Protein AF-A0A7W0LH06-F1 (afdb_monomer_lite)

Radius of gyration: 15.54 Å; chains: 1; bounding box: 38×20×36 Å

Foldseek 3Di:
DVVCVVVVQFDDDDVVVLVCLQVVQLCCCVVCQVVLVVCVVVVNPPSNVDDSVNSNVVSVVVSSCNGRVND

Sequence (71 aa):
VKEGVKAGTFTPVDPLLVHAGIVGPLLFFYASAALRKRMARAGIRGADAYESGDVIAHVQRVALGTLEGRI

Secondary structure (DSSP, 8-state):
-HHHHHTTSS----HHHHHHHHHHHHHHHHHTHHHHHHHHHTT-TTTT---HHHHHHHHHHHHHHHHHT--

Structure (mmCIF, N/CA/C/O backbone):
data_AF-A0A7W0LH06-F1
#
_entry.id   AF-A0A7W0LH06-F1
#
loop_
_atom_site.group_PDB
_atom_site.id
_atom_site.type_symbol
_atom_site.label_atom_id
_atom_site.label_alt_id
_atom_site.label_comp_id
_atom_site.label_asym_id
_atom_site.label_entity_id
_atom_site.label_seq_id
_atom_site.pdbx_PDB_ins_code
_atom_site.Cartn_x
_atom_site.Cartn_y
_atom_site.Cartn_z
_atom_site.occupancy
_atom_site.B_iso_or_equiv
_atom_site.auth_seq_id
_atom_site.auth_comp_id
_atom_site.auth_asym_id
_atom_site.auth_atom_id
_atom_site.pdbx_PDB_model_num
ATOM 1 N N . VAL A 1 1 ? -13.590 -0.195 9.970 1.00 85.69 1 VAL A N 1
ATOM 2 C CA . VAL A 1 1 ? -12.753 -0.273 11.200 1.00 85.69 1 VAL A CA 1
ATOM 3 C C . V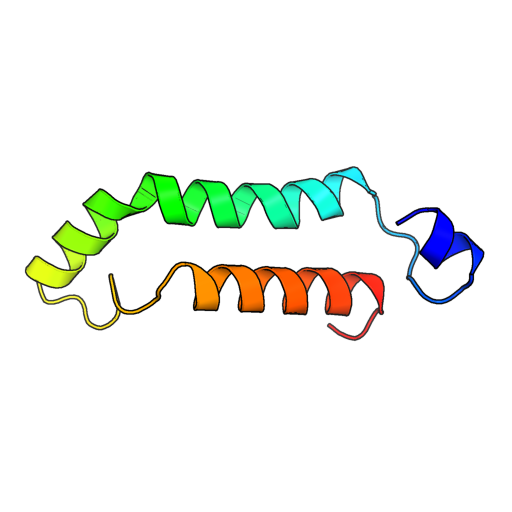AL A 1 1 ? -13.604 -0.265 12.466 1.00 85.69 1 VAL A C 1
ATOM 5 O O . VAL A 1 1 ? -13.705 -1.314 13.079 1.00 85.69 1 VAL A O 1
ATOM 8 N N . LYS A 1 2 ? -14.275 0.843 12.834 1.00 89.00 2 LYS A N 1
ATOM 9 C CA . LYS A 1 2 ? -15.061 0.936 14.089 1.00 89.00 2 LYS A CA 1
ATOM 10 C C . LYS A 1 2 ? -16.117 -0.166 14.256 1.00 89.00 2 LYS A C 1
ATOM 12 O O . LYS A 1 2 ? -16.259 -0.705 15.344 1.00 89.00 2 LYS A O 1
ATOM 17 N N . GLU A 1 3 ? -16.822 -0.522 13.183 1.00 90.25 3 GLU A N 1
ATOM 18 C CA . GLU A 1 3 ? -17.809 -1.612 13.201 1.00 90.25 3 GLU A CA 1
ATOM 19 C C . GLU A 1 3 ? -17.173 -2.976 13.484 1.00 90.25 3 GLU A C 1
ATOM 21 O O . GLU A 1 3 ? -17.669 -3.700 14.336 1.00 90.25 3 GLU A O 1
ATOM 26 N N . GLY A 1 4 ? -16.042 -3.297 12.848 1.00 88.81 4 GLY A N 1
ATOM 27 C CA . GLY A 1 4 ? -15.315 -4.546 13.104 1.00 88.81 4 GLY A CA 1
ATOM 28 C C . GLY A 1 4 ? -14.725 -4.618 14.514 1.00 88.81 4 GLY A C 1
ATOM 29 O O . GLY A 1 4 ? -14.743 -5.676 15.132 1.00 88.81 4 GLY A O 1
ATOM 30 N N . VAL A 1 5 ? -14.293 -3.482 15.076 1.00 91.31 5 VAL A N 1
ATOM 31 C CA . VAL A 1 5 ? -13.896 -3.405 16.494 1.00 91.31 5 VAL A CA 1
ATOM 32 C C . VAL A 1 5 ? -15.101 -3.669 17.401 1.00 91.31 5 VAL A C 1
ATOM 34 O O . VAL A 1 5 ? -15.015 -4.475 18.322 1.00 91.31 5 VAL A O 1
ATOM 37 N N . LYS A 1 6 ? -16.257 -3.051 17.116 1.00 92.75 6 LYS A N 1
ATOM 38 C CA . LYS A 1 6 ? -17.501 -3.278 17.873 1.00 92.75 6 LYS A CA 1
ATOM 39 C C . LYS A 1 6 ? -17.991 -4.730 17.773 1.00 92.75 6 LYS A C 1
ATOM 41 O O . LYS A 1 6 ? -18.549 -5.242 18.736 1.00 92.75 6 LYS A O 1
ATOM 46 N N . ALA A 1 7 ? -17.784 -5.377 16.629 1.00 93.94 7 ALA A N 1
ATOM 47 C CA . ALA A 1 7 ? -18.131 -6.775 16.389 1.00 93.94 7 ALA A CA 1
ATOM 48 C C . ALA A 1 7 ? -17.097 -7.774 16.948 1.00 93.94 7 ALA A C 1
ATOM 50 O O . ALA A 1 7 ? -17.310 -8.978 16.844 1.00 93.94 7 ALA A O 1
ATOM 51 N N . GLY A 1 8 ? -15.979 -7.300 17.515 1.00 91.38 8 GLY A N 1
ATOM 52 C CA . GLY A 1 8 ? -14.900 -8.150 18.028 1.00 91.38 8 GLY A CA 1
ATOM 53 C C . GLY A 1 8 ? -14.079 -8.860 16.946 1.00 91.38 8 GLY A C 1
ATOM 54 O O . GLY A 1 8 ? -13.269 -9.721 17.272 1.00 91.38 8 GLY A O 1
ATOM 55 N N . THR A 1 9 ? -14.268 -8.515 15.669 1.00 93.00 9 THR A N 1
ATOM 56 C CA . THR A 1 9 ? -13.526 -9.109 14.547 1.00 93.00 9 THR A CA 1
ATOM 57 C C . THR A 1 9 ? -12.203 -8.399 14.284 1.00 93.00 9 THR A C 1
ATOM 59 O O . THR A 1 9 ? -11.311 -9.001 13.696 1.00 93.00 9 THR A O 1
ATOM 62 N N . PHE A 1 10 ? -12.072 -7.129 14.689 1.00 94.75 10 PHE A N 1
ATOM 63 C CA . PHE A 1 10 ? -10.838 -6.354 14.559 1.00 94.75 10 PHE A CA 1
ATOM 64 C C . PHE A 1 10 ? -10.283 -5.913 15.911 1.00 94.75 10 PHE A C 1
ATOM 66 O O . PHE A 1 10 ? -11.027 -5.539 16.820 1.00 94.75 10 PHE A O 1
ATOM 73 N N . THR A 1 11 ? -8.959 -5.877 16.001 1.00 93.12 11 THR A N 1
ATOM 74 C CA . THR A 1 11 ? -8.223 -5.267 17.098 1.00 93.12 11 THR A CA 1
ATOM 75 C C . THR A 1 11 ? -8.416 -3.743 17.089 1.00 93.12 11 THR A C 1
ATOM 77 O O . THR A 1 11 ? -8.580 -3.121 16.030 1.00 93.12 11 THR A O 1
ATOM 80 N N . PRO A 1 12 ? -8.438 -3.102 18.269 1.00 9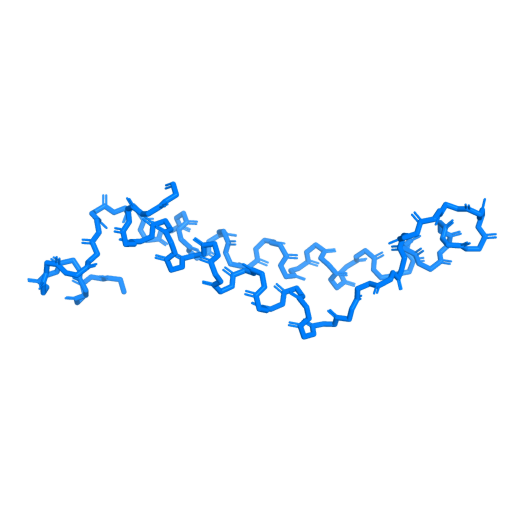1.25 12 PRO A N 1
ATOM 81 C CA . PRO A 1 12 ? -8.556 -1.655 18.369 1.00 91.25 12 PRO A CA 1
ATOM 82 C C . PRO A 1 12 ? -7.242 -0.983 17.944 1.00 91.25 12 PRO A C 1
ATOM 84 O O . PRO A 1 12 ? -6.313 -0.842 18.734 1.00 91.25 12 PRO A O 1
ATOM 87 N N . VAL A 1 13 ? -7.187 -0.547 16.686 1.00 88.81 13 VAL A N 1
ATOM 88 C CA . VAL A 1 13 ? -6.083 0.231 16.097 1.00 88.81 13 VAL A CA 1
ATOM 89 C C . VAL A 1 13 ? -6.585 1.626 15.731 1.00 88.81 13 VAL A C 1
ATOM 91 O O . VAL A 1 13 ? -7.753 1.793 15.365 1.00 88.81 13 VAL A O 1
ATOM 94 N N . ASP A 1 14 ? -5.707 2.631 15.804 1.00 90.75 14 ASP A N 1
ATOM 95 C CA . ASP A 1 14 ? -6.011 3.976 15.314 1.00 90.75 14 ASP A CA 1
ATOM 96 C C . ASP A 1 14 ? -6.441 3.910 13.833 1.00 90.75 14 ASP A C 1
ATOM 98 O O . ASP A 1 14 ? -5.651 3.496 12.974 1.00 90.75 14 ASP A O 1
ATOM 102 N N . PRO A 1 15 ? -7.678 4.322 13.492 1.00 90.44 15 PRO A N 1
ATOM 103 C CA . PRO A 1 15 ? -8.145 4.310 12.116 1.00 90.44 15 PRO A CA 1
ATOM 104 C C . PRO A 1 15 ? -7.232 5.098 11.180 1.00 90.44 15 PRO A C 1
ATOM 106 O O . PRO A 1 15 ? -7.043 4.673 10.044 1.00 90.44 15 PRO A O 1
ATOM 109 N N . LEU A 1 16 ?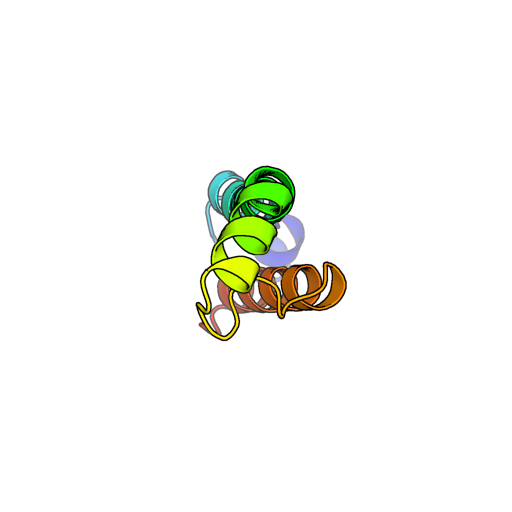 -6.659 6.220 11.613 1.00 93.31 16 LEU A N 1
ATOM 110 C CA . LEU A 1 16 ? -5.801 7.039 10.762 1.00 93.31 16 LEU A CA 1
ATOM 111 C C . LEU A 1 16 ? -4.564 6.260 10.306 1.00 93.31 16 LEU A C 1
ATOM 113 O O . LEU A 1 16 ? -4.210 6.326 9.129 1.00 93.31 16 LEU A O 1
ATOM 117 N N . LEU A 1 17 ? -3.969 5.461 11.197 1.00 91.38 17 LEU A N 1
ATOM 118 C CA . LEU A 1 17 ? -2.839 4.594 10.859 1.00 91.38 17 LEU A CA 1
ATOM 119 C C . LEU A 1 17 ? -3.226 3.536 9.824 1.00 91.38 17 LEU A C 1
ATOM 121 O O . LEU A 1 17 ? -2.473 3.303 8.882 1.00 91.38 17 LEU A O 1
ATOM 125 N N . VAL A 1 18 ? -4.422 2.953 9.941 1.00 92.62 18 VAL A N 1
ATOM 126 C CA . VAL A 1 18 ? -4.935 1.980 8.962 1.00 92.62 18 VAL A CA 1
ATOM 127 C C . VAL A 1 18 ? -5.085 2.627 7.582 1.00 92.62 18 VAL A C 1
ATOM 129 O O . VAL A 1 18 ? -4.622 2.076 6.587 1.00 92.62 18 VAL A O 1
ATOM 132 N N . HIS A 1 19 ? -5.684 3.820 7.503 1.00 93.88 19 HIS A N 1
ATOM 133 C CA . HIS A 1 19 ? -5.858 4.518 6.224 1.00 93.88 19 HIS A CA 1
ATOM 134 C C . HIS A 1 19 ? -4.514 4.959 5.633 1.00 93.88 19 HIS A C 1
ATOM 136 O O . HIS A 1 19 ? -4.289 4.784 4.436 1.00 93.88 19 HIS A O 1
ATOM 142 N N . ALA A 1 20 ? -3.598 5.477 6.456 1.00 94.94 20 ALA A N 1
ATOM 143 C CA . ALA A 1 20 ? -2.254 5.850 6.021 1.00 94.94 20 ALA A CA 1
ATOM 144 C C . ALA A 1 20 ? -1.462 4.633 5.510 1.00 94.94 20 ALA A C 1
ATOM 146 O O . ALA A 1 20 ? -0.808 4.724 4.470 1.00 94.94 20 ALA A O 1
ATOM 147 N N . GLY A 1 21 ? -1.589 3.484 6.181 1.00 93.12 21 GLY A N 1
ATOM 148 C CA . GLY A 1 21 ? -0.993 2.208 5.776 1.00 93.12 21 GLY A CA 1
ATOM 149 C C . GLY A 1 21 ? -1.557 1.631 4.474 1.00 93.12 21 GLY A C 1
ATOM 150 O O . GLY A 1 21 ? -0.912 0.790 3.857 1.00 93.12 21 GLY A O 1
ATOM 151 N N . ILE A 1 22 ? -2.719 2.105 4.016 1.00 95.88 22 ILE A N 1
ATOM 152 C CA . ILE A 1 22 ? -3.290 1.752 2.709 1.00 95.88 22 ILE A CA 1
ATOM 153 C C . ILE A 1 22 ? -2.871 2.774 1.648 1.00 95.88 22 ILE A C 1
ATOM 155 O O . ILE A 1 22 ? -2.328 2.419 0.603 1.00 95.88 22 ILE A O 1
ATOM 159 N N . VAL A 1 23 ? -3.115 4.058 1.912 1.00 96.94 23 VAL A N 1
ATOM 160 C CA . VAL A 1 23 ? -2.918 5.136 0.935 1.00 96.94 23 VAL A CA 1
ATOM 161 C C . VAL A 1 23 ? -1.435 5.361 0.641 1.00 96.94 23 VAL A C 1
ATOM 163 O O . VAL A 1 23 ? -1.065 5.522 -0.521 1.00 96.94 23 VAL A O 1
ATOM 166 N N . GLY A 1 24 ? -0.578 5.338 1.664 1.00 97.19 24 GLY A N 1
ATOM 167 C CA . GLY A 1 24 ? 0.856 5.598 1.532 1.00 97.19 24 GLY A CA 1
ATOM 168 C C . GLY A 1 24 ? 1.556 4.657 0.543 1.00 97.19 24 GLY A C 1
ATOM 169 O O . GLY A 1 24 ? 2.142 5.143 -0.427 1.00 97.19 24 GLY A O 1
ATOM 170 N N . PRO A 1 25 ? 1.472 3.324 0.722 1.00 96.44 25 PRO A N 1
ATOM 171 C CA . PRO A 1 25 ? 2.086 2.367 -0.197 1.00 96.44 25 PRO A CA 1
ATOM 172 C C . PRO A 1 25 ? 1.554 2.460 -1.631 1.00 96.44 25 PRO A C 1
ATOM 174 O O . PRO A 1 25 ? 2.335 2.361 -2.578 1.00 96.44 25 PRO A O 1
ATOM 177 N N . LEU A 1 26 ? 0.248 2.701 -1.809 1.00 97.25 26 LEU A N 1
ATOM 178 C CA . LEU A 1 26 ? -0.346 2.873 -3.138 1.00 97.25 26 LEU A CA 1
ATOM 179 C C . LEU A 1 26 ? 0.188 4.130 -3.832 1.00 97.25 26 LEU A C 1
ATOM 181 O O . LEU A 1 26 ? 0.641 4.055 -4.976 1.00 97.25 26 LEU A O 1
ATOM 185 N N . LEU A 1 27 ? 0.194 5.272 -3.136 1.00 98.06 27 LEU A N 1
ATOM 186 C CA . LEU A 1 27 ? 0.762 6.514 -3.665 1.00 98.06 27 LEU A CA 1
ATOM 187 C C . LEU A 1 27 ? 2.235 6.337 -4.021 1.00 98.06 27 LEU A C 1
ATOM 189 O O . LEU A 1 27 ? 2.648 6.726 -5.111 1.00 98.06 27 LEU A O 1
ATOM 193 N N . PHE A 1 28 ? 3.013 5.709 -3.141 1.00 97.19 28 PHE A N 1
ATOM 194 C CA . PHE A 1 28 ? 4.424 5.440 -3.389 1.00 97.19 28 PHE A CA 1
ATOM 195 C C . PHE A 1 28 ? 4.632 4.575 -4.639 1.00 97.19 28 PHE A C 1
ATOM 197 O O . PHE A 1 28 ? 5.470 4.903 -5.483 1.00 97.19 28 PHE A O 1
ATOM 204 N N . PHE A 1 29 ? 3.856 3.503 -4.811 1.00 97.50 29 PHE A N 1
ATOM 205 C CA . PHE A 1 29 ? 3.965 2.621 -5.974 1.00 97.50 29 PHE A CA 1
ATOM 206 C C . PHE A 1 29 ? 3.684 3.341 -7.301 1.00 97.50 29 PHE A C 1
ATOM 208 O O . PHE A 1 29 ? 4.434 3.165 -8.271 1.00 97.50 29 PHE A O 1
ATOM 215 N N . TYR A 1 30 ? 2.632 4.164 -7.339 1.00 97.00 30 TYR A N 1
ATOM 216 C CA . TYR A 1 30 ? 2.264 4.915 -8.539 1.00 97.00 30 TYR A CA 1
ATOM 217 C C . TYR A 1 30 ? 3.230 6.071 -8.812 1.00 97.00 30 TYR A C 1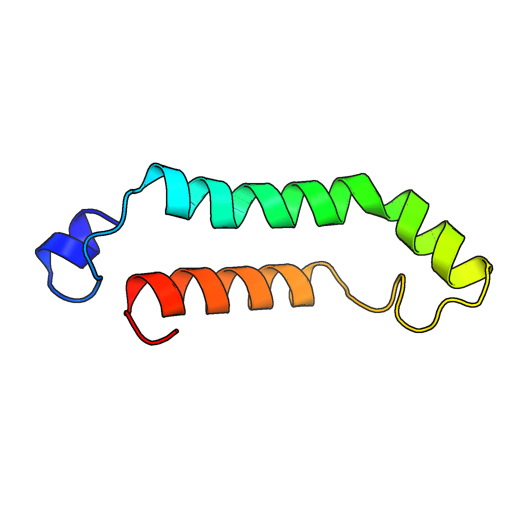
ATOM 219 O O . TYR A 1 30 ? 3.701 6.224 -9.940 1.00 97.00 30 TYR A O 1
ATOM 227 N N . ALA A 1 31 ? 3.600 6.840 -7.786 1.00 98.12 31 ALA A N 1
ATOM 228 C CA . ALA A 1 31 ? 4.536 7.955 -7.920 1.00 98.12 31 ALA A CA 1
ATOM 229 C C . ALA A 1 31 ? 5.944 7.494 -8.340 1.00 98.12 31 ALA A C 1
ATOM 231 O O . ALA A 1 31 ? 6.639 8.192 -9.078 1.00 98.12 31 ALA A O 1
ATOM 232 N N . SER A 1 32 ? 6.365 6.298 -7.917 1.00 97.38 32 SER A N 1
ATOM 233 C CA . SER A 1 32 ? 7.685 5.741 -8.240 1.00 97.38 32 SER A CA 1
ATOM 234 C C . SER A 1 32 ? 7.763 5.024 -9.595 1.00 97.38 32 SER A C 1
ATOM 236 O O . SER A 1 32 ? 8.838 4.547 -9.958 1.00 97.38 32 SER A O 1
ATOM 238 N N . ALA A 1 33 ? 6.684 4.959 -10.386 1.00 97.06 33 ALA A N 1
ATOM 239 C CA . ALA A 1 33 ? 6.639 4.159 -11.617 1.00 97.06 33 ALA A CA 1
ATOM 240 C C . ALA A 1 33 ? 7.770 4.487 -12.616 1.00 97.06 33 ALA A C 1
ATOM 242 O O . ALA A 1 33 ? 8.444 3.593 -13.129 1.00 97.06 33 ALA A O 1
ATOM 243 N N . ALA A 1 34 ? 8.035 5.773 -12.869 1.00 97.31 34 ALA A N 1
ATOM 244 C CA . ALA A 1 34 ? 9.108 6.182 -13.778 1.00 97.31 34 ALA A CA 1
ATOM 245 C C . ALA A 1 34 ? 10.503 5.802 -13.246 1.00 97.31 34 ALA A C 1
ATOM 247 O O . ALA A 1 34 ? 11.381 5.416 -14.022 1.00 97.31 34 ALA A O 1
ATOM 248 N N . LEU A 1 35 ? 10.704 5.884 -11.928 1.00 97.69 35 LEU A N 1
ATOM 249 C CA . LEU A 1 35 ? 11.950 5.495 -11.272 1.00 97.69 35 LEU A CA 1
ATOM 250 C C . LEU A 1 35 ? 12.170 3.980 -11.362 1.00 97.69 35 LEU A C 1
ATOM 252 O O . LEU A 1 35 ? 13.247 3.555 -11.777 1.00 97.69 35 LEU A O 1
ATOM 256 N N . ARG A 1 36 ? 11.139 3.178 -11.076 1.00 96.94 36 ARG A N 1
ATOM 257 C CA . ARG A 1 36 ? 11.163 1.711 -11.198 1.00 96.94 36 ARG A CA 1
ATOM 258 C C . ARG A 1 36 ? 11.551 1.261 -12.608 1.00 96.94 36 ARG A C 1
ATOM 260 O O . ARG A 1 36 ? 12.493 0.486 -12.773 1.00 96.94 36 ARG A O 1
ATOM 267 N N . LYS A 1 37 ? 10.962 1.884 -13.634 1.00 97.00 37 LYS A N 1
ATOM 268 C CA . LYS A 1 37 ? 11.336 1.675 -15.047 1.00 97.00 37 LYS A CA 1
ATOM 269 C C . LYS A 1 37 ? 12.779 2.062 -15.372 1.00 97.00 37 LYS A C 1
ATOM 271 O O . LYS A 1 37 ? 13.407 1.455 -16.240 1.00 97.00 37 LYS A O 1
ATOM 276 N N . ARG A 1 38 ? 13.317 3.119 -14.752 1.00 98.06 38 ARG A N 1
ATOM 277 C CA . ARG A 1 38 ? 14.726 3.524 -14.936 1.00 98.06 38 ARG A CA 1
ATOM 278 C C . ARG A 1 38 ? 15.676 2.528 -14.273 1.00 98.06 38 ARG A C 1
ATOM 280 O O . ARG A 1 38 ? 16.667 2.152 -14.884 1.00 98.06 38 ARG A O 1
ATOM 287 N N . MET A 1 39 ? 15.348 2.074 -13.070 1.00 98.00 39 MET A N 1
ATOM 288 C CA . MET A 1 39 ? 16.117 1.072 -12.331 1.00 98.00 39 MET A CA 1
ATOM 289 C C . MET A 1 39 ? 16.152 -0.280 -13.048 1.00 98.00 39 MET A C 1
ATOM 291 O O . MET A 1 39 ? 17.219 -0.880 -13.161 1.00 98.00 39 MET A O 1
ATOM 295 N N . ALA A 1 40 ? 15.018 -0.725 -13.595 1.00 97.44 40 ALA A N 1
ATOM 296 C CA . ALA A 1 40 ? 14.954 -1.947 -14.393 1.00 97.44 40 ALA A CA 1
ATOM 297 C C . ALA A 1 40 ? 15.879 -1.866 -15.620 1.00 97.44 40 ALA A C 1
ATOM 299 O O . ALA A 1 40 ? 16.655 -2.785 -15.877 1.00 97.44 40 ALA A O 1
ATOM 300 N N . ARG A 1 41 ? 15.881 -0.724 -16.326 1.00 97.56 41 ARG A N 1
ATOM 301 C CA . ARG A 1 41 ? 16.804 -0.458 -17.446 1.00 97.56 41 ARG A CA 1
ATOM 302 C C . ARG A 1 41 ? 18.277 -0.413 -17.031 1.00 97.56 41 ARG A C 1
ATOM 304 O O . ARG A 1 41 ? 19.133 -0.758 -17.833 1.00 97.56 41 ARG A O 1
ATOM 311 N N . ALA A 1 42 ? 18.567 -0.021 -15.793 1.00 97.88 42 ALA A N 1
ATOM 312 C CA . ALA A 1 42 ? 19.912 -0.047 -15.219 1.00 97.88 42 ALA A CA 1
ATOM 313 C C . ALA A 1 42 ? 20.352 -1.450 -14.745 1.00 97.88 42 ALA A C 1
ATOM 315 O O . ALA A 1 42 ? 21.418 -1.586 -14.153 1.00 97.88 42 ALA A O 1
ATOM 316 N N . GLY A 1 43 ? 19.545 -2.492 -14.982 1.00 97.31 43 GLY A N 1
ATOM 317 C CA . GLY A 1 43 ? 19.875 -3.878 -14.641 1.00 97.31 43 GLY A CA 1
ATOM 318 C C . GLY A 1 43 ? 19.489 -4.299 -13.222 1.00 97.31 43 GLY A C 1
ATOM 319 O O . GLY A 1 43 ? 19.817 -5.414 -12.812 1.00 97.31 43 GLY A O 1
ATOM 320 N N . ILE A 1 44 ? 18.769 -3.459 -12.466 1.00 96.94 44 ILE A N 1
ATOM 321 C CA . ILE A 1 44 ? 18.280 -3.831 -11.133 1.00 96.94 44 ILE A CA 1
ATOM 322 C C . ILE A 1 44 ? 17.135 -4.834 -11.287 1.00 96.94 44 ILE A C 1
ATOM 324 O O . ILE A 1 44 ? 16.025 -4.491 -11.706 1.00 96.94 44 ILE A O 1
ATOM 328 N N . ARG A 1 45 ? 17.411 -6.093 -10.937 1.00 95.31 45 ARG A N 1
ATOM 329 C CA . ARG A 1 45 ? 16.433 -7.185 -11.003 1.00 95.31 45 ARG A CA 1
ATOM 330 C C . ARG A 1 45 ? 15.230 -6.894 -10.107 1.00 95.31 45 ARG A C 1
ATOM 332 O O . ARG A 1 45 ? 15.387 -6.489 -8.961 1.00 95.31 45 ARG A O 1
ATOM 339 N N . GLY A 1 46 ? 14.031 -7.120 -10.637 1.00 93.12 46 GLY A N 1
ATOM 340 C CA . GLY A 1 46 ? 12.779 -6.976 -9.891 1.00 93.12 46 GLY A CA 1
ATOM 341 C C . GLY A 1 46 ? 12.271 -5.540 -9.721 1.00 93.12 46 GLY A C 1
ATOM 342 O O . GLY A 1 46 ? 11.180 -5.358 -9.192 1.00 93.12 46 GLY A O 1
ATOM 343 N N . ALA A 1 47 ? 13.006 -4.522 -10.183 1.00 93.56 47 ALA A N 1
ATOM 344 C CA . ALA A 1 47 ? 12.649 -3.120 -9.946 1.00 93.56 47 ALA A CA 1
ATOM 345 C C . ALA A 1 47 ? 11.281 -2.706 -10.524 1.00 93.56 47 ALA A C 1
ATOM 347 O O . ALA A 1 47 ? 10.628 -1.830 -9.965 1.00 93.56 47 ALA A O 1
ATOM 348 N N . ASP A 1 48 ? 10.846 -3.336 -11.616 1.00 95.12 48 ASP A N 1
ATOM 349 C CA . ASP A 1 48 ? 9.559 -3.082 -12.278 1.00 95.12 48 ASP A CA 1
ATOM 350 C C . ASP A 1 48 ? 8.765 -4.380 -12.495 1.00 95.12 48 ASP A C 1
ATOM 352 O O . ASP A 1 48 ? 8.063 -4.528 -13.483 1.00 95.12 48 ASP A O 1
ATOM 356 N N . ALA A 1 49 ? 8.942 -5.362 -11.605 1.00 95.12 49 ALA A N 1
ATOM 357 C CA . ALA A 1 49 ? 8.352 -6.694 -11.770 1.00 95.12 49 ALA A CA 1
ATOM 358 C C . ALA A 1 49 ? 6.925 -6.833 -11.216 1.00 95.12 49 ALA A C 1
ATOM 360 O O . ALA A 1 49 ? 6.293 -7.854 -11.458 1.00 95.12 49 ALA A O 1
ATOM 361 N N . TYR A 1 50 ? 6.445 -5.851 -10.450 1.00 95.06 50 TYR A N 1
ATOM 362 C CA . TYR A 1 50 ? 5.133 -5.900 -9.808 1.00 95.06 50 TYR A CA 1
ATOM 363 C C . TYR A 1 50 ? 4.127 -5.041 -10.55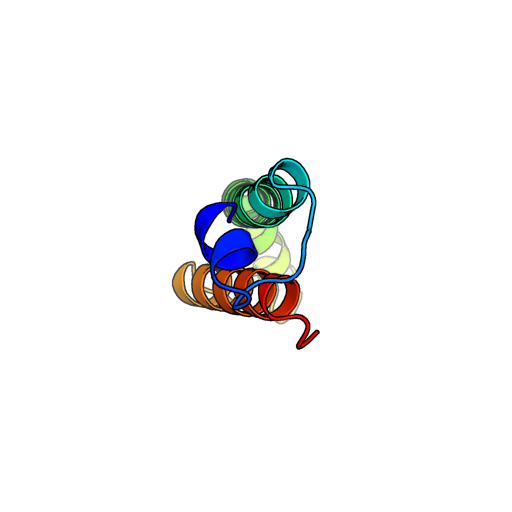6 1.00 95.06 50 TYR A C 1
ATOM 365 O 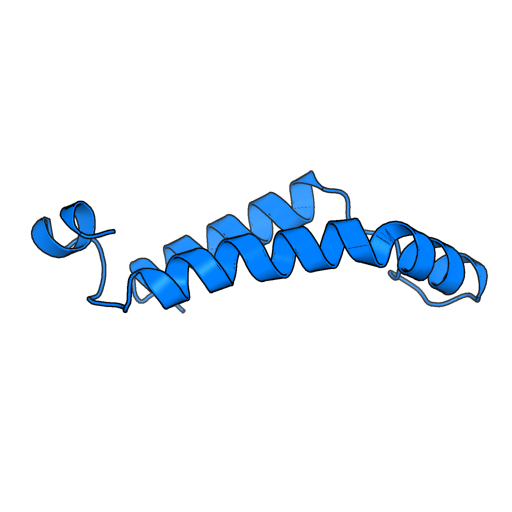O . TYR A 1 50 ? 4.379 -3.857 -10.814 1.00 95.06 50 TYR A O 1
ATOM 373 N N . GLU A 1 51 ? 2.966 -5.626 -10.814 1.00 95.44 51 GLU A N 1
ATOM 374 C CA . GLU A 1 51 ? 1.821 -4.932 -11.379 1.00 95.44 51 GLU A CA 1
ATOM 375 C C . GLU A 1 51 ? 0.970 -4.304 -10.269 1.00 95.44 51 GLU A C 1
ATOM 377 O O . GLU A 1 51 ? 1.060 -4.654 -9.087 1.00 95.44 51 GLU A O 1
ATOM 382 N N . SER A 1 52 ? 0.085 -3.377 -10.643 1.00 94.88 52 SER A N 1
ATOM 383 C CA . SER A 1 52 ? -0.837 -2.743 -9.690 1.00 94.88 52 SER A CA 1
ATOM 384 C C . SER A 1 52 ? -1.641 -3.761 -8.875 1.00 94.88 52 SER A C 1
ATOM 386 O O . SER A 1 52 ? -1.861 -3.555 -7.682 1.00 94.88 52 SER A O 1
ATOM 388 N N . GLY A 1 53 ? -2.060 -4.865 -9.503 1.00 97.12 53 GLY A N 1
ATOM 389 C CA . GLY A 1 53 ? -2.816 -5.929 -8.840 1.00 97.12 53 GLY A CA 1
ATOM 390 C C . GLY A 1 53 ? -2.044 -6.590 -7.697 1.00 97.12 53 GLY A C 1
ATOM 391 O O . GLY A 1 53 ? -2.617 -6.830 -6.634 1.00 97.12 53 GLY A O 1
ATOM 392 N N . ASP A 1 54 ? -0.738 -6.802 -7.870 1.00 97.06 54 ASP A N 1
ATOM 393 C CA . ASP A 1 54 ? 0.116 -7.420 -6.851 1.00 97.06 54 ASP A CA 1
ATOM 394 C C . ASP A 1 54 ? 0.224 -6.534 -5.610 1.00 97.06 54 ASP A C 1
ATOM 396 O O . ASP A 1 54 ? 0.107 -7.006 -4.474 1.00 97.06 54 ASP A O 1
ATOM 400 N N . VAL A 1 55 ? 0.396 -5.229 -5.830 1.00 96.81 55 VAL A N 1
ATOM 401 C CA . VAL A 1 55 ? 0.521 -4.240 -4.755 1.00 96.81 55 VAL A CA 1
ATOM 402 C C . VAL A 1 55 ? -0.794 -4.071 -4.010 1.00 96.81 55 VAL A C 1
ATOM 404 O O . VAL A 1 55 ? -0.795 -4.065 -2.780 1.00 96.81 55 VAL A O 1
ATOM 407 N N . ILE A 1 56 ? -1.920 -4.000 -4.723 1.00 97.56 56 ILE A N 1
ATOM 408 C CA . ILE A 1 56 ? -3.250 -3.926 -4.103 1.00 97.56 56 ILE A CA 1
ATOM 409 C C . ILE A 1 56 ? -3.496 -5.166 -3.241 1.00 97.56 56 ILE A C 1
ATOM 411 O O . ILE A 1 56 ? -3.867 -5.041 -2.072 1.00 97.56 56 ILE A O 1
ATOM 415 N N . ALA A 1 57 ? -3.230 -6.359 -3.781 1.00 97.94 57 ALA A N 1
ATOM 416 C CA . ALA A 1 57 ? -3.404 -7.604 -3.047 1.00 97.94 57 ALA A CA 1
ATOM 417 C C . ALA A 1 57 ? -2.493 -7.665 -1.810 1.00 97.94 57 ALA A C 1
ATOM 419 O O . ALA A 1 57 ? -2.916 -8.139 -0.755 1.00 97.94 57 ALA A O 1
ATOM 420 N N . HIS A 1 58 ? -1.253 -7.180 -1.912 1.00 96.75 58 HIS A N 1
ATOM 421 C CA . HIS A 1 58 ? -0.340 -7.093 -0.776 1.00 96.75 58 HIS A CA 1
ATOM 422 C C . HIS A 1 58 ? -0.854 -6.133 0.307 1.00 96.75 58 HIS A C 1
ATOM 424 O O . HIS A 1 58 ? -0.966 -6.538 1.464 1.00 96.75 58 HIS A O 1
ATOM 430 N N . VAL A 1 59 ? -1.232 -4.906 -0.063 1.00 97.25 59 VAL A N 1
ATOM 431 C CA . VAL A 1 59 ? -1.756 -3.895 0.871 1.00 97.25 59 VAL A CA 1
ATOM 432 C C . VAL A 1 59 ? -3.020 -4.394 1.570 1.00 97.25 59 VAL A C 1
ATOM 434 O O . VAL A 1 59 ? -3.136 -4.254 2.785 1.00 97.25 59 VAL A O 1
ATOM 437 N N . GLN A 1 60 ? -3.936 -5.039 0.843 1.00 96.81 60 GLN A N 1
ATOM 438 C CA . GLN A 1 60 ? -5.145 -5.616 1.431 1.00 96.81 60 GLN A CA 1
ATOM 439 C C . GLN A 1 60 ? -4.819 -6.716 2.449 1.00 96.81 60 GLN A C 1
ATOM 441 O O . GLN A 1 60 ? -5.390 -6.720 3.540 1.00 96.81 60 GLN A O 1
ATOM 446 N N . ARG A 1 61 ? -3.893 -7.631 2.120 1.00 96.88 61 ARG A N 1
ATOM 447 C CA . ARG A 1 61 ? -3.467 -8.692 3.049 1.00 96.88 61 ARG A CA 1
ATOM 448 C C . ARG A 1 61 ? -2.857 -8.116 4.322 1.00 96.88 61 ARG A C 1
ATOM 450 O O . ARG A 1 61 ? -3.199 -8.579 5.404 1.00 96.88 61 ARG A O 1
ATOM 457 N N . VAL A 1 62 ? -1.985 -7.116 4.193 1.00 95.25 62 VAL A N 1
ATOM 458 C CA . VAL A 1 62 ? -1.346 -6.467 5.345 1.00 95.25 62 VAL A CA 1
ATOM 459 C C . VAL A 1 62 ? -2.386 -5.736 6.192 1.00 95.25 62 VAL A C 1
ATOM 461 O O . VAL A 1 62 ? -2.468 -5.982 7.389 1.00 95.25 62 VAL A O 1
ATOM 464 N N . ALA A 1 63 ? -3.237 -4.909 5.579 1.00 94.81 63 ALA A N 1
ATOM 465 C CA . ALA A 1 63 ? -4.247 -4.138 6.301 1.00 94.81 63 ALA A CA 1
ATOM 466 C C . ALA A 1 63 ? -5.231 -5.034 7.070 1.00 94.81 63 ALA A C 1
ATOM 468 O O . ALA A 1 63 ? -5.512 -4.774 8.240 1.00 94.81 63 ALA A O 1
ATOM 469 N N . LEU A 1 64 ? -5.732 -6.101 6.436 1.00 94.75 64 LEU A N 1
ATOM 470 C CA . LEU A 1 64 ? -6.616 -7.060 7.099 1.00 94.75 64 LEU A CA 1
ATOM 471 C C . LEU A 1 64 ? -5.886 -7.839 8.187 1.00 94.75 64 LEU A C 1
ATOM 473 O O . LEU A 1 64 ? -6.410 -7.955 9.285 1.00 94.75 64 LEU A O 1
ATOM 477 N N . GLY A 1 65 ? -4.672 -8.322 7.927 1.00 93.69 65 GLY A N 1
ATOM 478 C CA . GLY A 1 65 ? -3.925 -9.080 8.923 1.00 93.69 65 GLY A CA 1
ATOM 479 C C . GLY A 1 65 ? -3.571 -8.258 10.165 1.00 93.69 65 GLY A C 1
ATOM 480 O O . GLY A 1 65 ? -3.698 -8.771 11.273 1.00 93.69 65 GLY A O 1
ATOM 481 N N . THR A 1 66 ? -3.231 -6.976 10.009 1.00 91.94 66 THR A N 1
ATOM 482 C CA . THR A 1 66 ? -3.052 -6.053 11.141 1.00 91.94 66 THR A CA 1
ATOM 483 C C . THR A 1 66 ? -4.358 -5.851 11.909 1.00 91.94 66 THR A C 1
ATOM 485 O O . THR A 1 66 ? -4.377 -5.951 13.135 1.00 91.94 66 THR A O 1
ATOM 488 N N . LEU A 1 67 ? -5.469 -5.603 11.207 1.00 94.12 67 LEU A N 1
ATOM 489 C CA . LEU A 1 67 ? -6.777 -5.438 11.845 1.00 94.12 67 LEU A CA 1
ATOM 490 C C . LEU A 1 67 ? -7.240 -6.718 12.552 1.00 94.12 67 LEU A C 1
ATOM 492 O O . LEU A 1 67 ? -7.825 -6.631 13.620 1.00 94.12 67 LEU A O 1
ATOM 496 N N . GLU A 1 68 ? -6.959 -7.896 12.008 1.00 94.81 68 GLU A N 1
ATOM 497 C CA . GLU A 1 68 ? -7.308 -9.195 12.597 1.00 94.81 68 GLU A CA 1
ATOM 498 C C . GLU A 1 68 ? -6.320 -9.644 13.694 1.00 94.81 68 GLU A C 1
ATOM 500 O O . GLU A 1 68 ? -6.569 -10.647 14.357 1.00 94.81 68 GLU A O 1
ATOM 505 N N . GLY A 1 69 ? -5.202 -8.932 13.901 1.00 89.88 69 GLY A N 1
ATOM 506 C CA . GLY A 1 69 ? -4.160 -9.310 14.868 1.00 89.88 69 GLY A CA 1
ATOM 507 C C . GLY A 1 69 ? -3.374 -10.568 14.476 1.00 89.88 69 GLY A C 1
ATOM 508 O O . GLY A 1 69 ? -2.910 -11.310 15.339 1.00 89.88 69 GLY A O 1
ATOM 509 N N . ARG A 1 70 ? -3.268 -10.843 13.173 1.00 88.31 70 ARG A N 1
ATOM 510 C CA . ARG A 1 70 ? -2.611 -12.033 12.602 1.00 88.31 70 ARG A CA 1
ATOM 511 C C . ARG A 1 70 ? -1.179 -11.779 12.131 1.00 88.31 70 ARG A C 1
ATOM 513 O O . ARG A 1 70 ? -0.529 -12.717 11.669 1.00 88.31 70 ARG A O 1
ATOM 520 N N . ILE A 1 71 ? -0.730 -10.527 12.184 1.00 73.81 71 ILE A N 1
ATOM 521 C CA . ILE A 1 71 ? 0.594 -10.050 11.770 1.00 73.81 71 ILE A CA 1
ATOM 522 C C . ILE A 1 71 ? 1.091 -9.068 12.825 1.00 73.81 71 ILE A C 1
ATOM 524 O O . ILE A 1 71 ? 0.238 -8.294 13.318 1.00 73.81 71 ILE A O 1
#

pLDDT: mean 94.45, std 3.81, range [73.81, 98.12]